Protein AF-A0A2A8D186-F1 (afdb_monomer_lite)

Radius of gyration: 17.64 Å; chains: 1; bounding box: 44×30×48 Å

Sequence (167 aa):
MSCPLETLKIDTVNRVKDVSKTAGGKGLNVTRVLYESGDKVTATGFLGGKIGEFIESELEQSPVSPAFYKISGNTRNCIAILHEGNQTEIYEQKPTISHEEAEGVLDHYSNLIKQSEVVTISGSLPSGLPNDYYEKLIQLASDEGVAVVLDCSGAPLETVLKSSAKP

Organism: NCBI:txid2047

pLDDT: mean 94.96, std 3.27, range [78.19, 98.25]

Foldseek 3Di:
DEFEDQADDPPDDDDGDDDDDALDDPQVVVVVVCVVVVDAAEDEEEAEDPVSVVHCVRCVVGNHHYQYQYDPFHAWDKYWYHYPNDTDIDTDAGTAGAPVSLVVRLVSLLVVLLVAQEEEAEEDDHHNDDLCSVVSSLVSNVVSVHHYHYHYDDSSVVNQVPDPRHD

Secondary structure (DSSP, 8-state):
-EEEES---TTS----S--B----SHHHHHHHHHHHTT---EE-SEE-HHHHHHHHHHHHTTT-EE-PEE-SSPPPPEEEEEETTEEEEEEPPPPBPPHHHHHHHHHHHHHHHTT-SEEEEESPPPBTS-TTHHHHHHHHHHHTT-EEEEE--SHHHHHHHHSSS--

Structure (mmCIF, N/CA/C/O backbone):
data_AF-A0A2A8D186-F1
#
_entry.id   AF-A0A2A8D186-F1
#
loop_
_atom_site.group_PDB
_atom_site.id
_atom_site.type_symbol
_atom_site.label_atom_id
_atom_site.label_alt_id
_atom_site.label_comp_id
_atom_site.label_asym_id
_atom_site.label_entity_id
_atom_site.label_seq_id
_atom_site.pdbx_PDB_ins_code
_atom_site.Cartn_x
_atom_site.Cartn_y
_atom_site.Cartn_z
_atom_site.occupancy
_atom_site.B_iso_or_equiv
_atom_site.auth_seq_id
_atom_site.auth_comp_id
_atom_site.auth_asym_id
_atom_site.auth_atom_id
_atom_site.pdbx_PDB_model_num
ATOM 1 N N . MET A 1 1 ? 4.171 0.942 -12.940 1.00 90.06 1 MET A N 1
ATOM 2 C CA . MET A 1 1 ? 4.603 1.358 -14.291 1.00 90.06 1 MET A CA 1
ATOM 3 C C . MET A 1 1 ? 4.585 0.137 -15.190 1.00 90.06 1 MET A C 1
ATOM 5 O O . MET A 1 1 ? 5.088 -0.893 -14.762 1.00 90.06 1 MET A O 1
ATOM 9 N N . SER A 1 2 ? 4.013 0.244 -16.388 1.00 93.94 2 SER A N 1
ATOM 10 C CA . SER A 1 2 ? 4.034 -0.796 -17.420 1.00 93.94 2 SER A CA 1
ATOM 11 C C . SER A 1 2 ? 4.861 -0.333 -18.619 1.00 93.94 2 SER A C 1
ATOM 13 O O . SER A 1 2 ? 4.706 0.804 -19.077 1.00 93.94 2 SER A O 1
ATOM 15 N N . CYS A 1 3 ? 5.740 -1.214 -19.090 1.00 95.62 3 CYS A N 1
ATOM 16 C CA . CYS A 1 3 ? 6.692 -0.995 -20.170 1.00 95.62 3 CYS A CA 1
ATOM 17 C C . CYS A 1 3 ? 6.534 -2.106 -21.225 1.00 95.62 3 CYS A C 1
ATOM 19 O O . CYS A 1 3 ? 7.188 -3.146 -21.103 1.00 95.62 3 CYS A O 1
ATOM 21 N N . PRO A 1 4 ? 5.671 -1.927 -22.238 1.00 96.25 4 PRO A N 1
ATOM 22 C CA . PRO A 1 4 ? 5.548 -2.872 -23.338 1.00 96.25 4 PRO A CA 1
ATOM 23 C C . PRO A 1 4 ? 6.778 -2.813 -24.254 1.00 96.25 4 PRO A C 1
ATOM 25 O O . PRO A 1 4 ? 7.233 -1.738 -24.653 1.00 96.25 4 PRO A O 1
ATOM 28 N N . LEU A 1 5 ? 7.312 -3.984 -24.589 1.00 96.19 5 LEU A N 1
ATOM 29 C CA . LEU A 1 5 ? 8.436 -4.188 -25.494 1.00 96.19 5 LEU A CA 1
ATOM 30 C C . LEU A 1 5 ? 8.125 -5.346 -26.444 1.00 96.19 5 LEU A C 1
ATOM 32 O O . LEU A 1 5 ? 7.558 -6.355 -26.039 1.00 96.19 5 LEU A O 1
ATOM 36 N N . GLU A 1 6 ? 8.553 -5.232 -27.701 1.00 94.25 6 GLU A N 1
ATOM 37 C CA . GLU A 1 6 ? 8.499 -6.367 -28.636 1.00 94.25 6 GLU A CA 1
ATOM 38 C C . GLU A 1 6 ? 9.426 -7.503 -28.189 1.00 94.25 6 GLU A C 1
ATOM 40 O O . GLU A 1 6 ? 9.062 -8.669 -28.280 1.00 94.25 6 GLU A O 1
ATOM 45 N N . THR A 1 7 ? 10.612 -7.159 -27.683 1.00 95.75 7 THR A N 1
ATOM 46 C CA . THR A 1 7 ? 11.622 -8.105 -27.193 1.00 95.75 7 THR A CA 1
ATOM 47 C C . THR A 1 7 ? 12.394 -7.459 -26.052 1.00 95.75 7 THR A C 1
ATOM 49 O O . THR A 1 7 ? 12.849 -6.317 -26.187 1.00 95.75 7 THR A O 1
ATOM 52 N N . LEU A 1 8 ? 12.589 -8.187 -24.952 1.00 97.06 8 LEU A N 1
ATOM 53 C CA . LEU A 1 8 ? 13.445 -7.748 -23.850 1.00 97.06 8 LEU A CA 1
ATOM 54 C C . LEU A 1 8 ? 14.880 -8.232 -24.080 1.00 97.06 8 LEU A C 1
ATOM 56 O O . LEU A 1 8 ? 15.181 -9.417 -23.965 1.00 97.06 8 LEU A O 1
ATOM 60 N N . LYS A 1 9 ? 15.796 -7.308 -24.380 1.00 97.19 9 LYS A N 1
ATOM 61 C CA . LYS A 1 9 ? 17.207 -7.643 -24.617 1.00 97.19 9 LYS A CA 1
ATOM 62 C C . LYS A 1 9 ? 18.041 -7.417 -23.357 1.00 97.19 9 LYS A C 1
ATOM 64 O O . LYS A 1 9 ? 18.103 -6.298 -22.849 1.00 97.19 9 LYS A O 1
ATOM 69 N N . ILE A 1 10 ? 18.695 -8.467 -22.870 1.00 97.81 10 ILE A N 1
ATOM 70 C CA . ILE A 1 10 ? 19.609 -8.397 -21.720 1.00 97.81 10 ILE A CA 1
ATOM 71 C C . ILE A 1 10 ? 20.947 -7.777 -22.145 1.00 97.81 10 ILE A C 1
ATOM 73 O O . ILE A 1 10 ? 21.358 -7.923 -23.294 1.00 97.81 10 ILE A O 1
ATOM 77 N N . ASP A 1 11 ? 21.601 -7.077 -21.213 1.00 97.31 11 ASP A N 1
ATOM 78 C CA . ASP A 1 11 ? 22.915 -6.437 -21.401 1.00 97.31 11 ASP A CA 1
ATOM 79 C C . ASP A 1 11 ? 22.954 -5.390 -22.533 1.00 97.31 11 ASP A C 1
ATOM 81 O O . ASP A 1 11 ? 23.959 -5.156 -23.201 1.00 97.31 11 ASP A O 1
ATOM 85 N N . THR A 1 12 ? 21.817 -4.740 -22.791 1.00 97.19 12 THR A N 1
ATOM 86 C CA . THR A 1 12 ? 21.732 -3.655 -23.770 1.00 97.19 12 THR A CA 1
ATOM 87 C C . THR A 1 12 ? 20.616 -2.667 -23.436 1.00 97.19 12 THR A C 1
ATOM 89 O O . THR A 1 12 ? 19.844 -2.841 -22.491 1.00 97.19 12 THR A O 1
ATOM 92 N N . VAL A 1 13 ? 20.530 -1.592 -24.219 1.00 96.75 13 VAL A N 1
ATOM 93 C CA . VAL A 1 13 ? 19.520 -0.548 -24.048 1.00 96.75 13 VAL A CA 1
ATOM 94 C C . VAL A 1 13 ? 18.203 -0.987 -24.678 1.00 96.75 13 VAL A C 1
ATOM 96 O O . VAL A 1 13 ? 18.116 -1.201 -25.887 1.00 96.75 13 VAL A O 1
ATOM 99 N N . ASN A 1 14 ? 17.151 -1.015 -23.863 1.00 96.44 14 ASN A N 1
ATOM 100 C CA . ASN A 1 14 ? 15.774 -1.185 -24.315 1.00 96.44 14 ASN A CA 1
ATOM 101 C C . ASN A 1 14 ? 15.090 0.189 -24.332 1.00 96.44 14 ASN A C 1
ATOM 103 O O . ASN A 1 14 ? 15.169 0.937 -23.357 1.00 96.44 14 ASN A O 1
ATOM 107 N N . ARG A 1 15 ? 14.443 0.551 -25.446 1.00 95.25 15 ARG A N 1
ATOM 108 C CA . ARG A 1 15 ? 13.744 1.837 -25.602 1.00 95.25 15 ARG A CA 1
ATOM 109 C C . ARG A 1 15 ? 12.245 1.591 -25.697 1.00 95.25 15 ARG A C 1
ATOM 111 O O . ARG A 1 15 ? 11.792 0.953 -26.639 1.00 95.25 15 ARG A O 1
ATOM 118 N N . VAL A 1 16 ? 11.501 2.126 -24.736 1.00 94.62 16 VAL A N 1
ATOM 119 C CA . VAL A 1 16 ? 10.040 2.012 -24.653 1.00 94.62 16 VAL A CA 1
ATOM 120 C C . VAL A 1 16 ? 9.421 3.313 -25.160 1.00 94.62 16 VAL A C 1
ATOM 122 O O . VAL A 1 16 ? 9.878 4.390 -24.776 1.00 94.62 16 VAL A O 1
ATOM 125 N N . LYS A 1 17 ? 8.402 3.222 -26.021 1.00 90.31 17 LYS A N 1
ATOM 126 C CA . LYS A 1 17 ? 7.632 4.391 -26.485 1.00 90.31 17 LYS A CA 1
ATOM 127 C C . LYS A 1 17 ? 6.406 4.636 -25.606 1.00 90.31 17 LYS A C 1
ATOM 129 O O . LYS A 1 17 ? 6.211 5.749 -25.131 1.00 90.31 17 LYS A O 1
ATOM 134 N N . ASP A 1 18 ? 5.648 3.580 -25.330 1.00 91.19 18 ASP A N 1
ATOM 135 C CA . ASP A 1 18 ? 4.341 3.667 -24.678 1.00 91.19 18 ASP A CA 1
ATOM 136 C C . ASP A 1 18 ? 4.432 3.265 -23.204 1.00 91.19 18 ASP A C 1
ATOM 138 O O . ASP A 1 18 ? 4.113 2.144 -22.818 1.00 91.19 18 ASP A O 1
ATOM 142 N N . VAL A 1 19 ? 4.917 4.176 -22.359 1.00 93.56 19 VAL A N 1
ATOM 143 C CA . VAL A 1 19 ? 4.998 3.933 -20.911 1.00 93.56 19 VAL A CA 1
ATOM 144 C C . VAL A 1 19 ? 3.675 4.303 -20.251 1.00 93.56 19 VAL A C 1
ATOM 146 O O . VAL A 1 19 ? 3.228 5.443 -20.349 1.00 93.56 19 VAL A O 1
ATOM 149 N N . SER A 1 20 ? 3.099 3.373 -19.488 1.00 93.12 20 SER A N 1
ATOM 150 C CA . SER A 1 20 ? 1.952 3.659 -18.624 1.00 93.12 20 SER A CA 1
ATOM 151 C C . SER A 1 20 ? 2.385 3.749 -17.161 1.00 93.12 20 SER A C 1
ATOM 153 O O . SER A 1 20 ? 3.060 2.861 -16.624 1.00 93.12 20 SER A O 1
ATOM 155 N N . LYS A 1 21 ? 1.998 4.833 -16.490 1.00 92.50 21 LYS A N 1
ATOM 156 C CA . LYS A 1 21 ? 2.160 5.014 -15.045 1.00 92.50 21 LYS A CA 1
ATOM 157 C C . LYS A 1 21 ? 0.776 5.100 -14.430 1.00 92.50 21 LYS A C 1
ATOM 159 O O . LYS A 1 21 ? -0.058 5.843 -14.917 1.00 92.50 21 LYS A O 1
ATOM 164 N N . THR A 1 22 ? 0.558 4.330 -13.376 1.00 91.12 22 THR A N 1
ATOM 165 C CA . THR A 1 22 ? -0.718 4.265 -12.668 1.00 91.12 22 THR A CA 1
ATOM 166 C C . THR A 1 22 ? -0.460 4.125 -11.176 1.00 91.12 22 THR A C 1
ATOM 168 O O . THR A 1 22 ? 0.581 3.600 -10.759 1.00 91.12 22 THR A O 1
ATOM 171 N N . ALA A 1 23 ? -1.421 4.570 -10.370 1.00 91.75 23 ALA A N 1
ATOM 172 C CA . ALA A 1 23 ? -1.440 4.331 -8.935 1.00 91.75 23 ALA A CA 1
ATOM 173 C C . ALA A 1 23 ? -1.643 2.827 -8.648 1.00 91.75 23 ALA A C 1
ATOM 175 O O . ALA A 1 23 ? -2.748 2.298 -8.764 1.00 91.75 23 ALA A O 1
ATOM 176 N N . GLY A 1 24 ? -0.566 2.103 -8.338 1.00 89.12 24 GLY A N 1
ATOM 177 C CA . GLY A 1 24 ? -0.574 0.642 -8.190 1.00 89.12 24 GLY A CA 1
ATOM 178 C C . GLY A 1 24 ? -0.648 0.162 -6.738 1.00 89.12 24 GLY A C 1
ATOM 179 O O . GLY A 1 24 ? -0.062 0.764 -5.846 1.00 89.12 24 GLY A O 1
ATOM 180 N N . GLY A 1 25 ? -1.313 -0.971 -6.508 1.00 91.00 25 GLY A N 1
ATOM 181 C CA . GLY A 1 25 ? -1.409 -1.624 -5.199 1.00 91.00 25 GLY A CA 1
ATOM 182 C C . GLY A 1 25 ? -2.697 -2.435 -5.081 1.00 91.00 25 GLY A C 1
ATOM 183 O O . GLY A 1 25 ? -3.695 -2.070 -5.693 1.00 91.00 25 GLY A O 1
ATOM 184 N N . LYS A 1 26 ? -2.695 -3.527 -4.303 1.00 93.62 26 LYS A N 1
ATOM 185 C CA . LYS A 1 26 ? -3.892 -4.371 -4.122 1.00 93.62 26 LYS A CA 1
ATOM 186 C C . LYS A 1 26 ? -5.086 -3.555 -3.614 1.00 93.62 26 LYS A C 1
ATOM 188 O O . LYS A 1 26 ? -6.135 -3.596 -4.242 1.00 93.62 26 LYS A O 1
ATOM 193 N N . GLY A 1 27 ? -4.887 -2.748 -2.569 1.00 95.25 27 GLY A N 1
ATOM 194 C CA . GLY A 1 27 ? -5.930 -1.853 -2.053 1.00 95.25 27 GLY A CA 1
ATOM 195 C C . GLY A 1 27 ? -6.431 -0.861 -3.105 1.00 95.25 27 GLY A C 1
ATOM 196 O O . GLY A 1 27 ? -7.629 -0.732 -3.294 1.00 95.25 27 GLY A O 1
ATOM 197 N N . LEU A 1 28 ? -5.531 -0.254 -3.887 1.00 95.31 28 LEU A N 1
ATOM 198 C CA . LEU A 1 28 ? -5.913 0.672 -4.962 1.00 95.31 28 LEU A CA 1
ATOM 199 C C . LEU A 1 28 ? -6.642 -0.018 -6.128 1.00 95.31 28 LEU A C 1
ATOM 201 O O . LEU A 1 28 ? -7.466 0.607 -6.789 1.00 95.31 28 LEU A O 1
ATOM 205 N N . ASN A 1 29 ? -6.370 -1.301 -6.389 1.00 93.81 29 ASN A N 1
ATOM 206 C CA . ASN A 1 29 ? -7.158 -2.093 -7.336 1.00 93.81 29 ASN A CA 1
ATOM 207 C C . ASN A 1 29 ? -8.583 -2.311 -6.812 1.00 93.81 29 ASN A C 1
ATOM 209 O O . ASN A 1 29 ? -9.526 -2.120 -7.571 1.00 93.81 29 ASN A O 1
ATOM 213 N N . VAL A 1 30 ? -8.738 -2.655 -5.528 1.00 95.50 30 VAL A N 1
ATOM 214 C CA . VAL A 1 30 ? -10.055 -2.781 -4.879 1.00 95.50 30 VAL A CA 1
ATOM 215 C C . VAL A 1 30 ? -10.804 -1.449 -4.936 1.00 95.50 30 VAL A C 1
ATOM 217 O O . VAL A 1 30 ? -11.945 -1.418 -5.380 1.00 95.50 30 VAL A O 1
ATOM 220 N N . THR A 1 31 ? -10.137 -0.340 -4.597 1.00 95.19 31 THR A N 1
ATOM 221 C CA . THR A 1 31 ? -10.690 1.017 -4.696 1.00 95.19 31 THR A CA 1
ATOM 222 C C . THR A 1 31 ? -11.258 1.309 -6.083 1.00 95.19 31 THR A C 1
ATOM 224 O O . THR A 1 31 ? -12.373 1.809 -6.183 1.00 95.19 31 THR A O 1
ATOM 227 N N . ARG A 1 32 ? -10.520 0.982 -7.154 1.00 91.81 32 ARG A N 1
ATOM 228 C CA . ARG A 1 32 ? -10.987 1.189 -8.533 1.00 91.81 32 ARG A CA 1
ATOM 229 C C . ARG A 1 32 ? -12.242 0.383 -8.856 1.00 91.81 32 ARG A C 1
ATOM 231 O O . ARG A 1 32 ? -13.173 0.942 -9.418 1.00 91.81 32 ARG A O 1
ATOM 238 N N . VAL A 1 33 ? -12.281 -0.894 -8.478 1.00 93.69 33 VAL A N 1
ATOM 239 C CA . VAL A 1 33 ? -13.432 -1.772 -8.756 1.00 93.69 33 VAL A CA 1
ATOM 240 C C . VAL A 1 33 ? -14.677 -1.328 -7.982 1.00 93.69 33 VAL A C 1
ATOM 242 O O . VAL A 1 33 ? -15.769 -1.289 -8.545 1.00 93.69 33 VAL A O 1
ATOM 245 N N . LEU A 1 34 ? -14.523 -0.962 -6.705 1.00 93.12 34 LEU A N 1
ATOM 246 C CA . LEU A 1 34 ? -15.623 -0.431 -5.891 1.00 93.12 34 LEU A CA 1
ATOM 247 C C . LEU A 1 34 ? -16.151 0.887 -6.470 1.00 93.12 34 LEU A C 1
ATOM 249 O O . LEU A 1 34 ? -17.357 1.071 -6.610 1.00 93.12 34 LEU A O 1
ATOM 253 N N . TYR A 1 35 ? -15.247 1.769 -6.898 1.00 89.81 35 TYR A N 1
ATOM 254 C CA . TYR A 1 35 ? -15.631 2.992 -7.592 1.00 89.81 35 TYR A CA 1
ATOM 255 C C . TYR A 1 35 ? -16.419 2.707 -8.884 1.00 89.81 35 TYR A C 1
ATOM 257 O O . TYR A 1 35 ? -17.492 3.274 -9.083 1.00 89.81 35 TYR A O 1
ATOM 265 N N . GLU A 1 36 ? -15.936 1.808 -9.746 1.00 91.19 36 GLU A N 1
ATOM 266 C CA . GLU A 1 36 ? -16.633 1.418 -10.983 1.00 91.19 36 GLU A CA 1
ATOM 267 C C . GLU A 1 36 ? -18.012 0.793 -10.717 1.00 91.19 36 GLU A C 1
ATOM 269 O O . GLU A 1 36 ? -18.906 0.882 -11.559 1.00 91.19 36 GLU A O 1
ATOM 274 N N . SER A 1 37 ? -18.202 0.210 -9.531 1.00 92.19 37 SER A N 1
ATOM 275 C CA . SER A 1 37 ? -19.480 -0.346 -9.072 1.00 92.19 37 SER A CA 1
ATOM 276 C C . SER A 1 37 ? -20.458 0.722 -8.555 1.00 92.19 37 SER A C 1
ATOM 278 O O . SER A 1 37 ? -21.628 0.418 -8.327 1.00 92.19 37 SER A O 1
ATOM 280 N N . GLY A 1 38 ? -20.016 1.979 -8.427 1.00 91.50 38 GLY A N 1
ATOM 281 C CA . GLY A 1 38 ? -20.823 3.117 -7.981 1.00 91.50 38 GLY A CA 1
ATOM 282 C C . GLY A 1 38 ? -20.736 3.418 -6.482 1.00 91.50 38 GLY A C 1
ATOM 283 O O . GLY A 1 38 ? -21.458 4.297 -6.004 1.00 91.50 38 GLY A O 1
ATOM 284 N N . ASP A 1 39 ? -19.861 2.731 -5.744 1.00 92.06 39 ASP A N 1
ATOM 285 C CA . ASP A 1 39 ? -19.687 2.946 -4.310 1.00 92.06 39 ASP A CA 1
ATOM 286 C C . ASP A 1 39 ? -18.882 4.217 -4.011 1.00 92.06 39 ASP A C 1
ATOM 288 O O . ASP A 1 39 ? -17.988 4.631 -4.757 1.00 92.06 39 ASP A O 1
ATOM 292 N N . LYS A 1 40 ? -19.171 4.838 -2.862 1.00 91.62 40 LYS A N 1
ATOM 293 C CA . LYS A 1 40 ? -18.349 5.927 -2.322 1.00 91.62 40 LYS A CA 1
ATOM 294 C C . LYS A 1 40 ? -17.163 5.326 -1.584 1.00 91.62 40 LYS A C 1
ATOM 296 O O . LYS A 1 40 ? -17.349 4.627 -0.593 1.00 91.62 40 LYS A O 1
ATOM 301 N N . VAL A 1 41 ? -15.952 5.626 -2.045 1.00 94.88 41 VAL A N 1
ATOM 302 C CA . VAL A 1 41 ? -14.736 4.999 -1.520 1.00 94.88 41 VAL A CA 1
ATOM 303 C C . VAL A 1 41 ? -13.737 6.051 -1.064 1.00 94.88 41 VAL A C 1
ATOM 305 O O . VAL A 1 41 ? -13.361 6.944 -1.827 1.00 94.88 41 VAL A O 1
ATOM 308 N N . THR A 1 42 ? -13.253 5.889 0.165 1.00 96.31 42 THR A N 1
ATOM 309 C CA . THR A 1 42 ? -12.074 6.591 0.676 1.00 96.31 42 THR A CA 1
ATOM 310 C C . THR A 1 42 ? -10.863 5.674 0.556 1.00 96.31 42 THR A C 1
ATOM 312 O O . THR A 1 42 ? -10.871 4.556 1.069 1.00 96.31 42 THR A O 1
ATOM 315 N N . ALA A 1 43 ? -9.811 6.132 -0.120 1.00 97.06 43 ALA A N 1
ATOM 316 C CA . ALA A 1 43 ? -8.554 5.399 -0.231 1.00 97.06 43 ALA A CA 1
ATOM 317 C C . ALA A 1 43 ? -7.555 5.917 0.807 1.00 97.06 43 ALA A C 1
ATOM 319 O O . ALA A 1 43 ? -7.269 7.111 0.857 1.00 97.06 43 ALA A O 1
ATOM 320 N N . THR A 1 44 ? -7.008 5.021 1.626 1.00 97.50 44 THR A N 1
ATOM 321 C CA . THR A 1 44 ? -6.040 5.365 2.676 1.00 97.50 44 THR A CA 1
ATOM 322 C C . THR A 1 44 ? -4.864 4.384 2.711 1.00 97.50 44 THR A C 1
ATOM 324 O O . THR A 1 44 ? -4.845 3.379 1.998 1.00 97.50 44 THR A O 1
ATOM 327 N N . GLY A 1 45 ? -3.844 4.701 3.509 1.00 96.44 45 GLY A N 1
ATOM 328 C CA . GLY A 1 45 ? -2.583 3.970 3.613 1.00 96.44 45 GLY A CA 1
ATOM 329 C C . GLY A 1 45 ? -1.395 4.913 3.804 1.00 96.44 45 GLY A C 1
ATOM 330 O O . GLY A 1 45 ? -1.563 6.059 4.214 1.00 96.44 45 GLY A O 1
ATOM 331 N N . PHE A 1 46 ? -0.196 4.439 3.464 1.00 96.31 46 PHE A N 1
ATOM 332 C CA . PHE A 1 46 ? 1.056 5.190 3.591 1.00 96.31 46 PHE A CA 1
ATOM 333 C C . PHE A 1 46 ? 1.490 5.754 2.237 1.00 96.31 46 PHE A C 1
ATOM 335 O O . PHE A 1 46 ? 1.633 4.985 1.282 1.00 96.31 46 PHE A O 1
ATOM 342 N N . LEU A 1 47 ? 1.769 7.056 2.158 1.00 97.19 47 LEU A N 1
ATOM 343 C CA . LEU A 1 47 ? 2.389 7.678 0.985 1.00 97.19 47 LEU A CA 1
ATOM 344 C C . LEU A 1 47 ? 3.508 8.635 1.389 1.00 97.19 47 LEU A C 1
ATOM 346 O O . LEU A 1 47 ? 3.371 9.396 2.342 1.00 97.19 47 LEU A O 1
ATOM 350 N N . GLY A 1 48 ? 4.593 8.653 0.619 1.00 96.56 48 GLY A N 1
ATOM 351 C CA . GLY A 1 48 ? 5.677 9.604 0.836 1.00 96.56 48 GLY A CA 1
ATOM 352 C C . GLY A 1 48 ? 6.438 9.960 -0.435 1.00 96.56 48 GLY A C 1
ATOM 353 O O . GLY A 1 48 ? 6.450 9.221 -1.428 1.00 96.56 48 GLY A O 1
ATOM 354 N N . GLY A 1 49 ? 7.051 11.140 -0.403 1.00 96.69 49 GLY A N 1
ATOM 355 C CA . GLY A 1 49 ? 7.779 11.721 -1.526 1.00 96.69 49 GLY A CA 1
ATOM 356 C C . GLY A 1 49 ? 6.929 11.973 -2.777 1.00 96.69 49 GLY A C 1
ATOM 357 O O . GLY A 1 49 ? 5.699 11.916 -2.769 1.00 96.69 49 GLY A O 1
ATOM 358 N N . LYS A 1 50 ? 7.615 12.223 -3.899 1.00 96.06 50 LYS A N 1
ATOM 359 C CA . LYS A 1 50 ? 6.988 12.600 -5.180 1.00 96.06 50 LYS A CA 1
ATOM 360 C C . LYS A 1 50 ? 6.115 11.515 -5.802 1.00 96.06 50 LYS A C 1
ATOM 362 O O . LYS A 1 50 ? 5.153 11.828 -6.493 1.00 96.06 50 LYS A O 1
ATOM 367 N N . ILE A 1 51 ? 6.423 10.244 -5.552 1.00 95.75 51 ILE A N 1
ATOM 368 C CA . ILE A 1 51 ? 5.591 9.131 -6.028 1.00 95.75 51 ILE A CA 1
ATOM 369 C C . ILE A 1 51 ? 4.280 9.080 -5.237 1.00 95.75 51 ILE A C 1
ATOM 371 O O . ILE A 1 51 ? 3.232 8.814 -5.816 1.00 95.75 51 ILE A O 1
ATOM 375 N N . GLY A 1 52 ? 4.326 9.382 -3.936 1.00 96.62 52 GLY A N 1
ATOM 376 C CA . GLY A 1 52 ? 3.125 9.538 -3.124 1.00 96.62 52 GLY A CA 1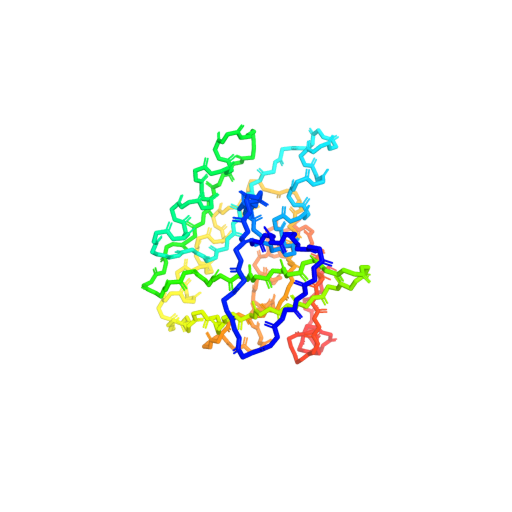
ATOM 377 C C . GLY A 1 52 ? 2.237 10.684 -3.606 1.00 96.62 52 GLY A C 1
ATOM 378 O O . GLY A 1 52 ? 1.048 10.477 -3.812 1.00 96.62 52 GLY A O 1
ATOM 379 N N . GLU A 1 53 ? 2.825 11.857 -3.859 1.00 95.88 53 GLU A N 1
ATOM 380 C CA . GLU A 1 53 ? 2.109 13.006 -4.443 1.00 95.88 53 GLU A CA 1
ATOM 381 C C . GLU A 1 53 ? 1.457 12.648 -5.791 1.00 95.88 53 GLU A C 1
ATOM 383 O O . GLU A 1 53 ? 0.294 12.967 -6.021 1.00 95.88 53 GLU A O 1
ATOM 388 N N . PHE A 1 54 ? 2.175 11.925 -6.660 1.00 95.38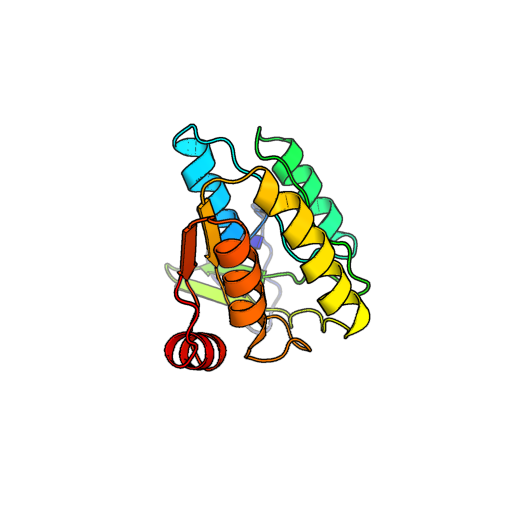 54 PHE A N 1
ATOM 389 C CA . PHE A 1 54 ? 1.624 11.442 -7.927 1.00 95.38 54 PHE A CA 1
ATOM 390 C C . PHE A 1 54 ? 0.395 10.546 -7.712 1.00 95.38 54 PHE A C 1
ATOM 392 O O . PHE A 1 54 ? -0.629 10.756 -8.354 1.00 95.38 54 PHE A O 1
ATOM 399 N N . ILE A 1 55 ? 0.466 9.578 -6.791 1.00 95.50 55 ILE A N 1
ATOM 400 C CA . ILE A 1 55 ? -0.654 8.667 -6.504 1.00 95.50 55 ILE A CA 1
ATOM 401 C C . ILE A 1 55 ? -1.900 9.426 -6.042 1.00 95.50 55 ILE A C 1
ATOM 403 O O . ILE A 1 55 ? -2.991 9.108 -6.504 1.00 95.50 55 ILE A O 1
ATOM 407 N N . GLU A 1 56 ? -1.755 10.418 -5.164 1.00 94.44 56 GLU A N 1
ATOM 408 C CA . GLU A 1 56 ? -2.892 11.245 -4.743 1.00 94.44 56 GLU A CA 1
ATOM 409 C C . GLU A 1 56 ? -3.484 12.022 -5.910 1.00 94.44 56 GLU A C 1
ATOM 411 O O . GLU A 1 56 ? -4.685 11.927 -6.140 1.00 94.44 56 GLU A O 1
ATOM 416 N N . SER A 1 57 ? -2.645 12.698 -6.701 1.00 92.88 57 SER A N 1
ATOM 417 C CA . SER A 1 57 ? -3.116 13.482 -7.849 1.00 92.88 57 SER A CA 1
ATOM 418 C C . SER A 1 57 ? -3.833 12.639 -8.912 1.00 92.88 57 SER A C 1
ATOM 420 O O . SER A 1 57 ? -4.733 13.127 -9.590 1.00 92.88 57 SER A O 1
ATOM 422 N N . GLU A 1 58 ? -3.467 11.363 -9.058 1.00 91.81 58 GLU A N 1
ATOM 423 C CA . GLU A 1 58 ? -4.166 10.427 -9.945 1.00 91.81 58 GLU A CA 1
ATOM 424 C C . GLU A 1 58 ? -5.531 10.012 -9.383 1.00 91.81 58 GLU A C 1
ATOM 426 O O . GLU A 1 58 ? -6.477 9.819 -10.143 1.00 91.81 58 GLU A O 1
ATOM 431 N N . LEU A 1 59 ? -5.658 9.878 -8.059 1.00 91.25 59 LEU A N 1
ATOM 432 C CA . LEU A 1 59 ? -6.930 9.545 -7.415 1.00 91.25 59 LEU A CA 1
ATOM 433 C C . LEU A 1 59 ? -7.893 10.733 -7.393 1.00 91.25 59 LEU A C 1
ATOM 435 O O . LEU A 1 59 ? -9.085 10.518 -7.573 1.00 91.25 59 LEU A O 1
ATOM 439 N N . GLU A 1 60 ? -7.396 11.964 -7.253 1.00 87.69 60 GLU A N 1
ATOM 440 C CA . GLU A 1 60 ? -8.200 13.198 -7.304 1.00 87.69 60 GLU A CA 1
ATOM 441 C C . GLU A 1 60 ? -8.886 13.424 -8.662 1.00 87.69 60 GLU A C 1
ATOM 443 O O . GLU A 1 60 ? -9.887 14.133 -8.750 1.00 87.69 60 GLU A O 1
ATOM 448 N N . GLN A 1 61 ? -8.383 12.797 -9.729 1.00 82.44 61 GLN A N 1
ATOM 449 C CA . GLN A 1 61 ? -9.031 12.795 -11.047 1.00 82.44 61 GLN A CA 1
ATOM 450 C C . GLN A 1 61 ? -10.261 11.869 -11.106 1.00 82.44 61 GLN A C 1
ATOM 452 O O . GLN A 1 61 ? -10.961 11.822 -12.118 1.00 82.44 61 GLN A O 1
ATOM 457 N N . SER A 1 62 ? -10.537 11.135 -10.027 1.00 78.19 62 SER A N 1
ATOM 458 C CA . SER A 1 62 ? -11.697 10.268 -9.842 1.00 78.19 62 SER A CA 1
ATOM 459 C C . SER A 1 62 ? -12.484 10.708 -8.597 1.00 78.19 62 SER A C 1
ATOM 461 O O . SER A 1 62 ? -11.935 11.382 -7.732 1.00 78.19 62 SER A O 1
ATOM 463 N N . PRO A 1 63 ? -13.762 10.334 -8.436 1.00 80.44 63 PRO A N 1
ATOM 464 C CA . PRO A 1 63 ? -14.534 10.653 -7.230 1.00 80.44 63 PRO A CA 1
ATOM 465 C C . PRO A 1 63 ? -14.155 9.787 -6.010 1.00 80.44 63 PRO A C 1
ATOM 467 O O . PRO A 1 63 ? -14.870 9.787 -5.007 1.00 80.44 63 PRO A O 1
ATOM 470 N N . VAL A 1 64 ? -13.038 9.054 -6.073 1.00 90.06 64 VAL A N 1
ATOM 471 C CA . VAL A 1 64 ? -12.402 8.452 -4.898 1.00 90.06 64 VAL A CA 1
ATOM 472 C C . VAL A 1 64 ? -11.896 9.575 -3.997 1.00 90.06 64 VAL A C 1
ATOM 474 O O . VAL A 1 64 ? -11.277 10.519 -4.471 1.00 90.06 64 VAL A O 1
ATOM 477 N N . SER A 1 65 ? -12.121 9.464 -2.689 1.00 93.25 65 SER A N 1
ATOM 478 C CA . SER A 1 65 ? -11.591 10.419 -1.709 1.00 93.25 65 SER A CA 1
ATOM 479 C C . SER A 1 65 ? -10.221 9.947 -1.199 1.00 93.25 65 SER A C 1
ATOM 481 O O . SER A 1 65 ? -10.173 9.003 -0.405 1.00 93.25 65 SER A O 1
ATOM 483 N N . PRO A 1 66 ? -9.086 10.524 -1.638 1.00 95.44 66 PRO A N 1
ATOM 484 C CA . PRO A 1 66 ? -7.782 10.168 -1.089 1.00 95.44 66 PRO A CA 1
ATOM 485 C C . PRO A 1 66 ? -7.623 10.737 0.327 1.00 95.44 66 PRO A C 1
ATOM 487 O O . PRO A 1 66 ? -7.826 11.923 0.568 1.00 95.44 66 PRO A O 1
ATOM 490 N N . ALA A 1 67 ? -7.226 9.889 1.269 1.00 96.56 67 ALA A N 1
ATOM 491 C CA . ALA A 1 67 ? -6.968 10.255 2.657 1.00 96.56 67 ALA A CA 1
ATOM 492 C C . ALA A 1 67 ? -5.774 9.450 3.186 1.00 96.56 67 ALA A C 1
ATOM 494 O O . ALA A 1 67 ? -5.920 8.600 4.065 1.00 96.56 67 ALA A O 1
ATOM 495 N N . PHE A 1 68 ? -4.586 9.662 2.620 1.00 97.75 68 PHE A N 1
ATOM 496 C CA . PHE A 1 68 ? -3.372 8.930 2.991 1.00 97.75 68 PHE A CA 1
ATOM 497 C C . PHE A 1 68 ? -2.607 9.606 4.124 1.00 97.75 68 PHE A C 1
ATOM 499 O O . PHE A 1 68 ? -2.556 10.831 4.224 1.00 97.75 68 PHE A O 1
ATOM 506 N N . TYR A 1 69 ? -1.946 8.790 4.940 1.00 98.12 69 TYR A N 1
ATOM 507 C CA . TYR A 1 69 ? -0.992 9.275 5.920 1.00 98.12 69 TYR A CA 1
ATOM 508 C C . TYR A 1 69 ? 0.367 9.522 5.261 1.00 98.12 69 TYR A C 1
ATOM 510 O O . TYR A 1 69 ? 0.883 8.679 4.514 1.00 98.12 69 TYR A O 1
ATOM 518 N N . LYS A 1 70 ? 0.954 10.686 5.549 1.00 97.81 70 LYS A N 1
ATOM 519 C CA . LYS A 1 70 ? 2.254 11.087 5.009 1.00 97.81 70 LYS A CA 1
ATOM 520 C C . LYS A 1 70 ? 3.391 10.487 5.818 1.00 97.81 70 LYS A C 1
ATOM 522 O O . LYS A 1 70 ? 3.473 10.700 7.022 1.00 97.81 70 LYS A O 1
ATOM 527 N N . ILE A 1 71 ? 4.287 9.789 5.132 1.00 97.81 71 ILE A N 1
ATOM 528 C CA . ILE A 1 71 ? 5.505 9.222 5.715 1.00 97.81 71 ILE A CA 1
ATOM 529 C C . ILE A 1 71 ? 6.756 9.908 5.162 1.00 97.81 71 ILE A C 1
ATOM 531 O O . ILE A 1 71 ? 6.752 10.483 4.071 1.00 97.81 71 ILE A O 1
ATOM 535 N N . SER A 1 72 ? 7.839 9.824 5.924 1.00 96.69 72 SER A N 1
ATOM 536 C CA . SER A 1 72 ? 9.166 10.335 5.579 1.00 96.69 72 SER A CA 1
ATOM 537 C C . SER A 1 72 ? 9.842 9.522 4.469 1.00 96.69 72 SER A C 1
ATOM 539 O O . SER A 1 72 ? 10.567 10.078 3.641 1.00 96.69 72 SER A O 1
ATOM 541 N N . GLY A 1 73 ? 9.594 8.208 4.426 1.00 95.19 73 GLY A N 1
ATOM 542 C CA . GLY A 1 73 ? 10.092 7.313 3.384 1.00 95.19 73 GLY A CA 1
ATOM 543 C C . GLY A 1 73 ? 9.395 7.521 2.035 1.00 95.19 73 GLY A C 1
ATOM 544 O O . GLY A 1 73 ? 8.234 7.903 1.967 1.00 95.19 73 GLY A O 1
ATOM 545 N N . ASN A 1 74 ? 10.081 7.226 0.929 1.00 95.62 74 ASN A N 1
ATOM 546 C CA . ASN A 1 74 ? 9.492 7.368 -0.406 1.00 95.62 74 ASN A CA 1
ATOM 547 C C . ASN A 1 74 ? 8.590 6.178 -0.763 1.00 95.62 74 ASN A C 1
ATOM 549 O O . ASN A 1 74 ? 8.976 5.019 -0.588 1.00 95.62 74 ASN A O 1
ATOM 553 N N . THR A 1 75 ? 7.417 6.450 -1.344 1.00 96.50 75 THR A N 1
ATOM 554 C CA . THR A 1 75 ? 6.603 5.408 -1.980 1.00 96.50 75 THR A CA 1
ATOM 555 C C . THR A 1 75 ? 7.392 4.761 -3.118 1.00 96.50 75 THR A C 1
ATOM 557 O O . THR A 1 75 ? 7.961 5.454 -3.956 1.00 96.50 75 THR A O 1
ATOM 560 N N . ARG A 1 76 ? 7.418 3.428 -3.153 1.00 95.00 76 ARG A N 1
ATOM 561 C CA . ARG A 1 76 ? 8.203 2.646 -4.117 1.00 95.00 76 ARG A CA 1
ATOM 562 C C . ARG A 1 76 ? 7.636 2.676 -5.540 1.00 95.00 76 ARG A C 1
ATOM 564 O O . ARG A 1 76 ? 6.419 2.749 -5.719 1.00 95.00 76 ARG A O 1
ATOM 571 N N . ASN A 1 77 ? 8.483 2.452 -6.543 1.00 94.81 77 ASN A N 1
ATOM 572 C CA . ASN A 1 77 ? 8.036 2.022 -7.868 1.00 94.81 77 ASN A CA 1
ATOM 573 C C . ASN A 1 77 ? 7.907 0.500 -7.969 1.00 94.81 77 ASN A C 1
ATOM 575 O O . ASN A 1 77 ? 8.581 -0.284 -7.300 1.00 94.81 77 ASN A O 1
ATOM 579 N N . CYS A 1 78 ? 7.033 0.081 -8.876 1.00 94.19 78 CYS A N 1
ATOM 580 C CA . CYS A 1 78 ? 6.989 -1.277 -9.403 1.00 94.19 78 CYS A CA 1
ATOM 581 C C . CYS A 1 78 ? 6.980 -1.168 -10.930 1.00 94.19 78 CYS A C 1
ATOM 583 O O . CYS A 1 78 ? 6.194 -0.387 -11.489 1.00 94.19 78 CYS A O 1
ATOM 585 N N . ILE A 1 79 ? 7.847 -1.925 -11.593 1.00 95.81 79 ILE A N 1
ATOM 586 C CA . ILE A 1 79 ? 7.970 -1.944 -13.051 1.00 95.81 79 ILE A CA 1
ATOM 587 C C . ILE A 1 79 ? 7.507 -3.310 -13.538 1.00 95.81 79 ILE A C 1
ATOM 589 O O . ILE A 1 79 ? 8.043 -4.323 -13.108 1.00 95.81 79 ILE A O 1
ATOM 593 N N . ALA A 1 80 ? 6.532 -3.325 -14.439 1.00 96.38 80 ALA A N 1
ATOM 594 C CA . ALA A 1 80 ? 6.147 -4.497 -15.206 1.00 96.38 80 ALA A CA 1
ATOM 595 C C . ALA A 1 80 ? 6.633 -4.307 -16.646 1.00 96.38 80 ALA A C 1
ATOM 597 O O . ALA A 1 80 ? 6.230 -3.362 -17.324 1.00 96.38 80 ALA A O 1
ATOM 598 N N . ILE A 1 81 ? 7.521 -5.182 -17.100 1.00 97.38 81 ILE A N 1
ATOM 599 C CA . ILE A 1 81 ? 7.994 -5.238 -18.479 1.00 97.38 81 ILE A CA 1
ATOM 600 C C . ILE A 1 81 ? 7.183 -6.320 -19.183 1.00 97.38 81 ILE A C 1
ATOM 602 O O . ILE A 1 81 ? 7.286 -7.495 -18.827 1.00 97.38 81 ILE A O 1
ATOM 606 N N . LEU A 1 82 ? 6.368 -5.919 -20.155 1.00 97.06 82 LEU A N 1
ATOM 607 C CA . LEU A 1 82 ? 5.546 -6.831 -20.948 1.00 97.06 82 LEU A CA 1
ATOM 608 C C . LEU A 1 82 ? 6.289 -7.126 -22.249 1.00 97.06 82 LEU A C 1
ATOM 610 O O . LEU A 1 82 ? 6.565 -6.195 -23.003 1.00 97.06 82 LEU A O 1
ATOM 614 N N . HIS A 1 83 ? 6.642 -8.384 -22.499 1.00 96.81 83 HIS A N 1
ATOM 615 C CA . HIS A 1 83 ? 7.438 -8.768 -23.670 1.00 96.81 83 HIS A CA 1
ATOM 616 C C . HIS A 1 83 ? 7.124 -10.191 -24.109 1.00 96.81 83 HIS A C 1
ATOM 618 O O . HIS A 1 83 ? 7.038 -11.078 -23.273 1.00 96.81 83 HIS A O 1
ATOM 624 N N . GLU A 1 84 ? 6.938 -10.424 -25.409 1.00 96.38 84 GLU A N 1
ATOM 625 C CA . GLU A 1 84 ? 6.837 -11.783 -25.982 1.00 96.38 84 GLU A CA 1
ATOM 626 C C . GLU A 1 84 ? 5.789 -12.691 -25.291 1.00 96.38 84 GLU A C 1
ATOM 628 O O . GLU A 1 84 ? 5.979 -13.897 -25.157 1.00 96.38 84 GLU A O 1
ATOM 633 N N . GLY A 1 85 ? 4.682 -12.109 -24.809 1.00 95.25 85 GLY A N 1
ATOM 634 C CA . GLY A 1 85 ? 3.644 -12.818 -24.041 1.00 95.25 85 GLY A CA 1
ATOM 635 C C . GLY A 1 85 ? 3.978 -13.072 -22.562 1.00 95.25 85 GLY A C 1
ATOM 636 O O . GLY A 1 85 ? 3.163 -13.639 -21.841 1.00 95.25 85 GLY A O 1
ATOM 637 N N . ASN A 1 86 ? 5.144 -12.628 -22.098 1.00 96.94 86 ASN A N 1
ATOM 638 C CA . ASN A 1 86 ? 5.625 -12.709 -20.724 1.00 96.94 86 ASN A CA 1
ATOM 639 C C . ASN A 1 86 ? 5.461 -11.379 -19.975 1.00 96.94 86 ASN A C 1
ATOM 641 O O . ASN A 1 86 ? 5.382 -10.297 -20.564 1.00 96.94 86 ASN A O 1
ATOM 645 N N . GLN A 1 87 ? 5.501 -11.473 -18.645 1.00 97.31 87 GLN A N 1
ATOM 646 C CA . GLN A 1 87 ? 5.552 -10.337 -17.732 1.00 97.31 87 GLN A CA 1
ATOM 647 C C . GLN A 1 87 ? 6.738 -10.505 -16.780 1.00 97.31 87 GLN A C 1
ATOM 649 O O . GLN A 1 87 ? 6.796 -11.452 -15.998 1.00 97.31 87 GLN A O 1
ATOM 654 N N . THR A 1 88 ? 7.697 -9.584 -16.856 1.00 97.38 88 THR A N 1
ATOM 655 C CA . THR A 1 88 ? 8.847 -9.522 -15.946 1.00 97.38 88 THR A CA 1
ATOM 656 C C . THR A 1 88 ? 8.680 -8.341 -15.005 1.00 97.38 88 THR A C 1
ATOM 658 O O . THR A 1 88 ? 8.510 -7.209 -15.453 1.00 97.38 88 THR A O 1
ATOM 661 N N . GLU A 1 89 ? 8.740 -8.592 -13.701 1.00 96.56 89 GLU A N 1
ATOM 662 C CA . GLU A 1 89 ? 8.460 -7.580 -12.684 1.00 96.56 89 GLU A CA 1
ATOM 663 C C . GLU A 1 89 ? 9.707 -7.211 -11.884 1.00 96.56 89 GLU A C 1
ATOM 665 O O . GLU A 1 89 ? 10.483 -8.071 -11.470 1.00 96.56 89 GLU A O 1
ATOM 670 N N . ILE A 1 90 ? 9.876 -5.914 -11.637 1.00 96.25 90 ILE A N 1
ATOM 671 C CA . ILE A 1 90 ? 10.920 -5.363 -10.776 1.00 96.25 90 ILE A CA 1
ATOM 672 C C . ILE A 1 90 ? 10.229 -4.576 -9.669 1.00 96.25 90 ILE A C 1
ATOM 674 O O . ILE A 1 90 ? 9.549 -3.575 -9.919 1.00 96.25 90 ILE A O 1
ATOM 678 N N . TYR A 1 91 ? 10.419 -5.036 -8.437 1.00 92.06 91 TYR A N 1
ATOM 679 C CA . TYR A 1 91 ? 9.904 -4.386 -7.244 1.00 92.06 91 TYR A CA 1
ATOM 680 C C . TYR A 1 91 ? 11.031 -3.666 -6.526 1.00 92.06 91 TYR A C 1
ATOM 682 O O . TYR A 1 91 ? 11.982 -4.296 -6.067 1.00 92.06 91 TYR A O 1
ATOM 690 N N . GLU A 1 92 ? 10.893 -2.353 -6.366 1.00 93.06 92 GLU A N 1
ATOM 691 C CA . GLU A 1 92 ? 11.691 -1.645 -5.375 1.00 93.06 92 GLU A CA 1
ATOM 692 C C . GLU A 1 92 ? 11.300 -2.112 -3.963 1.00 93.06 92 GLU A C 1
ATOM 694 O O . GLU A 1 92 ? 10.167 -2.557 -3.692 1.00 93.06 92 GLU A O 1
ATOM 699 N N . GLN A 1 93 ? 12.256 -1.996 -3.044 1.00 88.62 93 GLN A N 1
ATOM 700 C CA . GLN A 1 93 ? 12.002 -2.221 -1.632 1.00 88.62 93 GLN A CA 1
ATOM 701 C C . GLN A 1 93 ? 10.942 -1.227 -1.138 1.00 88.62 93 GLN A C 1
ATOM 703 O O . GLN A 1 93 ? 10.890 -0.073 -1.560 1.00 88.62 93 GLN A O 1
ATOM 708 N N . LYS A 1 94 ? 10.054 -1.693 -0.259 1.00 90.31 94 LYS A N 1
ATOM 709 C CA . LYS A 1 94 ? 9.070 -0.819 0.386 1.00 90.31 94 LYS A CA 1
ATOM 710 C C . LYS A 1 94 ? 9.773 0.156 1.341 1.00 90.31 94 LYS A C 1
ATOM 712 O O . LYS A 1 94 ? 10.810 -0.215 1.892 1.00 90.31 94 LYS A O 1
ATOM 717 N N . PRO A 1 95 ? 9.199 1.346 1.593 1.00 93.38 95 PRO A N 1
ATOM 718 C CA . PRO A 1 95 ? 9.694 2.202 2.661 1.00 93.38 95 PRO A CA 1
ATOM 719 C C . PRO A 1 95 ? 9.613 1.477 4.010 1.00 93.38 95 PRO A C 1
ATOM 721 O O . PRO A 1 95 ? 8.717 0.656 4.234 1.00 93.38 95 PRO A O 1
ATOM 724 N N . THR A 1 96 ? 10.562 1.789 4.890 1.00 96.00 96 THR A N 1
ATOM 725 C CA . THR A 1 96 ? 10.503 1.398 6.299 1.00 96.00 96 THR A CA 1
ATOM 726 C C . THR A 1 96 ? 9.667 2.425 7.044 1.00 96.00 96 THR A C 1
ATOM 728 O O . THR A 1 96 ? 9.960 3.613 6.952 1.00 96.00 96 THR A O 1
ATOM 731 N N . ILE A 1 97 ? 8.647 1.964 7.759 1.00 97.75 97 ILE A N 1
ATOM 732 C CA . ILE A 1 97 ? 7.768 2.805 8.571 1.00 97.75 97 ILE A CA 1
ATOM 733 C C . ILE A 1 97 ? 8.362 2.930 9.973 1.00 97.75 97 ILE A C 1
ATOM 735 O O . ILE A 1 97 ? 8.742 1.916 10.568 1.00 97.75 97 ILE A O 1
ATOM 739 N N . SER A 1 98 ? 8.471 4.158 10.483 1.00 97.75 98 SER A N 1
ATOM 740 C CA . SER A 1 98 ? 8.915 4.401 11.860 1.00 97.75 98 SER A CA 1
ATOM 741 C C . SER A 1 98 ? 7.826 4.021 12.869 1.00 97.75 98 SER A C 1
ATOM 743 O O . SER A 1 98 ? 6.659 3.852 12.514 1.00 97.75 98 SER A O 1
ATOM 745 N N . HIS A 1 99 ? 8.188 3.891 14.146 1.00 96.81 99 HIS A N 1
ATOM 746 C CA . HIS A 1 99 ? 7.191 3.626 15.183 1.00 96.81 99 HIS A CA 1
ATOM 747 C C . HIS A 1 99 ? 6.193 4.787 15.309 1.00 96.81 99 HIS A C 1
ATOM 749 O O . HIS A 1 99 ? 4.992 4.558 15.378 1.00 96.81 99 HIS A O 1
ATOM 755 N N . GLU A 1 100 ? 6.678 6.026 15.251 1.00 97.94 100 GLU A N 1
ATOM 756 C CA . GLU A 1 100 ? 5.857 7.237 15.313 1.00 97.94 100 GLU A CA 1
ATOM 757 C C . GLU A 1 100 ? 4.894 7.333 14.123 1.00 97.94 100 GLU A C 1
ATOM 759 O O . GLU A 1 100 ? 3.726 7.672 14.291 1.00 97.94 100 GLU A O 1
ATOM 764 N N . GLU A 1 101 ? 5.360 6.996 12.916 1.00 98.25 101 GLU A N 1
ATOM 765 C CA . GLU A 1 101 ? 4.504 6.922 11.729 1.00 98.25 101 GLU A CA 1
ATOM 766 C C . GLU A 1 101 ? 3.457 5.812 11.862 1.00 98.25 101 GLU A C 1
ATOM 768 O O . GLU A 1 101 ? 2.304 6.008 11.487 1.00 98.25 101 GLU A O 1
ATOM 773 N N . ALA A 1 102 ? 3.839 4.657 12.414 1.00 97.81 102 ALA A N 1
ATOM 774 C CA . ALA A 1 102 ? 2.931 3.538 12.630 1.00 97.81 102 ALA A CA 1
ATOM 775 C C . ALA A 1 102 ? 1.800 3.894 13.607 1.00 97.81 102 ALA A C 1
ATOM 777 O O . ALA A 1 102 ? 0.649 3.562 13.330 1.00 97.81 102 ALA A O 1
ATOM 778 N N . GLU A 1 103 ? 2.094 4.583 14.710 1.00 97.75 103 GLU A N 1
ATOM 779 C CA . GLU A 1 103 ? 1.068 5.055 15.650 1.00 97.75 103 GLU A CA 1
ATOM 780 C C . GLU A 1 103 ? 0.194 6.148 15.016 1.00 97.75 103 GLU A C 1
ATOM 782 O O . GLU A 1 103 ? -1.032 6.063 15.060 1.00 97.75 103 GLU A O 1
ATOM 787 N N . GLY A 1 104 ? 0.797 7.110 14.308 1.00 98.00 104 GLY A N 1
ATOM 788 C CA . GLY A 1 104 ? 0.042 8.159 13.618 1.00 98.00 104 GLY A CA 1
ATOM 789 C C . GLY A 1 104 ? -0.930 7.624 12.560 1.00 98.00 104 GLY A C 1
ATOM 790 O O . GLY A 1 104 ? -2.007 8.188 12.365 1.00 98.00 104 GLY A O 1
ATOM 791 N N . VAL A 1 105 ? -0.606 6.500 11.910 1.00 97.56 105 VAL A N 1
ATOM 792 C CA . VAL A 1 105 ? -1.533 5.818 10.993 1.00 97.56 105 VAL A CA 1
ATOM 793 C C . VAL A 1 105 ? -2.697 5.159 11.723 1.00 97.56 105 VAL A C 1
ATOM 795 O O . VAL A 1 105 ? -3.804 5.187 11.188 1.00 97.56 105 VAL A O 1
ATOM 798 N N . LEU A 1 106 ? -2.494 4.602 12.921 1.00 97.81 106 LEU A N 1
ATOM 799 C CA . LEU A 1 106 ? -3.597 4.058 13.722 1.00 97.81 106 LEU A CA 1
ATOM 800 C C . LEU A 1 106 ? -4.573 5.173 14.115 1.00 97.81 106 LEU A C 1
ATOM 802 O O . LEU A 1 106 ? -5.780 5.021 13.922 1.00 97.81 106 LEU A O 1
ATOM 806 N N . ASP A 1 107 ? -4.055 6.320 14.559 1.00 97.88 107 ASP A N 1
ATOM 807 C CA . ASP A 1 107 ? -4.866 7.497 14.889 1.00 97.88 107 ASP A CA 1
ATOM 808 C C . ASP A 1 107 ? -5.621 8.025 13.664 1.00 97.88 107 ASP A C 1
ATOM 810 O O . ASP A 1 107 ? -6.830 8.265 13.711 1.00 97.88 107 ASP A O 1
ATOM 814 N N . HIS A 1 108 ? -4.929 8.170 12.533 1.00 98.06 108 HIS A N 1
ATOM 815 C CA . HIS A 1 108 ? -5.524 8.597 11.266 1.00 98.06 108 HIS A CA 1
ATOM 816 C C . HIS A 1 108 ? -6.643 7.654 10.815 1.00 98.06 108 HIS A C 1
ATOM 818 O O . HIS A 1 108 ? -7.756 8.095 10.527 1.00 98.06 108 HIS A O 1
ATOM 824 N N . TYR A 1 109 ? -6.374 6.349 10.828 1.00 98.06 109 TYR A N 1
ATOM 825 C CA . TYR A 1 109 ? -7.340 5.308 10.498 1.00 98.06 109 TYR A CA 1
ATOM 826 C C . TYR A 1 109 ? -8.565 5.352 11.416 1.00 98.06 109 TYR A C 1
ATOM 828 O O . TYR A 1 109 ? -9.688 5.348 10.914 1.00 98.06 109 TYR A O 1
ATOM 836 N N . SER A 1 110 ? -8.367 5.488 12.733 1.00 97.75 110 SER A N 1
ATOM 837 C CA . SER A 1 110 ? -9.454 5.544 13.722 1.00 97.75 110 SER A CA 1
ATOM 838 C C . SER A 1 110 ? -10.457 6.677 13.454 1.00 97.75 110 SER A C 1
ATOM 840 O O . SER A 1 110 ? -11.646 6.552 13.739 1.00 97.75 110 SER A O 1
ATOM 842 N N . ASN A 1 111 ? -10.002 7.785 12.860 1.00 96.94 111 ASN A N 1
ATOM 843 C CA . ASN A 1 111 ? -10.871 8.899 12.494 1.00 96.94 111 ASN A CA 1
ATOM 844 C C . ASN A 1 111 ? -11.649 8.638 11.198 1.00 96.94 111 ASN A C 1
ATOM 846 O O . ASN A 1 111 ? -12.801 9.059 11.089 1.00 96.94 111 ASN A O 1
ATOM 850 N N . LEU A 1 112 ? -11.047 7.938 10.233 1.00 97.00 112 LEU A N 1
ATOM 851 C CA . LEU A 1 112 ? -11.680 7.621 8.950 1.00 97.00 112 LEU A CA 1
ATOM 852 C C . LEU A 1 112 ? -12.778 6.559 9.085 1.00 97.00 112 LEU A C 1
ATOM 854 O O . LEU A 1 112 ? -13.841 6.683 8.470 1.00 97.00 112 LEU A O 1
ATOM 858 N N . ILE A 1 113 ? -12.549 5.529 9.902 1.00 97.19 113 ILE A N 1
ATOM 859 C CA . ILE A 1 113 ? -13.485 4.401 10.018 1.00 97.19 113 ILE A CA 1
ATOM 860 C C . ILE A 1 113 ? -14.837 4.787 10.619 1.00 97.19 113 ILE A C 1
ATOM 862 O O . ILE A 1 113 ? -15.836 4.171 10.278 1.00 97.19 113 ILE A O 1
ATOM 866 N N . LYS A 1 114 ? -14.911 5.866 11.408 1.00 95.62 114 LYS A N 1
ATOM 867 C CA . LYS A 1 114 ? -16.167 6.382 11.991 1.00 95.62 114 LYS A CA 1
ATOM 868 C C . LYS A 1 114 ? -17.212 6.794 10.953 1.00 95.62 114 LYS A C 1
ATOM 870 O O . LYS A 1 114 ? -18.379 6.973 11.285 1.00 95.62 114 LYS A O 1
ATOM 875 N N . GLN A 1 115 ? -16.788 7.010 9.709 1.00 92.69 115 GLN A N 1
ATOM 876 C CA . GLN A 1 115 ? -17.652 7.375 8.584 1.00 92.69 115 GLN A CA 1
ATOM 877 C C . GLN A 1 115 ? -17.819 6.220 7.585 1.00 92.69 115 GLN A C 1
ATOM 879 O O . GLN A 1 115 ? -18.289 6.440 6.471 1.00 92.69 115 GLN A O 1
ATOM 884 N N . SER A 1 116 ? -17.392 5.010 7.953 1.00 95.25 116 SER A N 1
ATOM 885 C CA . SER A 1 116 ? -17.337 3.843 7.074 1.00 95.25 116 SER A CA 1
ATOM 886 C C . SER A 1 116 ? -18.219 2.720 7.613 1.00 95.25 116 SER A C 1
ATOM 888 O O . SER A 1 116 ? -18.277 2.493 8.814 1.00 95.25 116 SER A O 1
ATOM 890 N N . GLU A 1 117 ? -18.880 1.986 6.722 1.00 95.75 117 GLU A N 1
ATOM 891 C CA . GLU A 1 117 ? -19.639 0.775 7.083 1.00 95.75 117 GLU A CA 1
ATOM 892 C C . GLU A 1 117 ? -18.782 -0.493 6.938 1.00 95.75 117 GLU A C 1
ATOM 894 O O . GLU A 1 117 ? -18.962 -1.475 7.660 1.00 95.75 117 GLU A O 1
ATOM 899 N N . VAL A 1 118 ? -17.822 -0.459 6.006 1.00 97.06 118 VAL A N 1
ATOM 900 C CA . VAL A 1 118 ? -16.925 -1.569 5.678 1.00 97.06 118 VAL A CA 1
ATOM 901 C C . VAL A 1 118 ? -15.522 -1.033 5.401 1.00 97.06 118 VAL A C 1
ATOM 903 O O . VAL A 1 118 ? -15.360 -0.011 4.733 1.00 97.06 118 VAL A O 1
ATOM 906 N N . VAL A 1 119 ? -14.500 -1.754 5.861 1.00 98.00 119 VAL A N 1
ATOM 907 C CA . VAL A 1 119 ? -13.089 -1.503 5.547 1.00 98.00 119 VAL A CA 1
ATOM 908 C C . VAL A 1 119 ? -12.501 -2.703 4.819 1.00 98.00 119 VAL A C 1
ATOM 910 O O . VAL A 1 119 ? -12.577 -3.833 5.288 1.00 98.00 119 VAL A O 1
ATOM 913 N N . THR A 1 120 ? -11.824 -2.462 3.699 1.00 97.88 120 THR A N 1
ATOM 914 C CA . THR A 1 120 ? -11.010 -3.488 3.035 1.00 97.88 120 THR A CA 1
ATOM 915 C C . THR A 1 120 ? -9.531 -3.245 3.318 1.00 97.88 120 THR A C 1
ATOM 917 O O . THR A 1 120 ? -9.018 -2.162 3.035 1.00 97.88 120 THR A O 1
ATOM 920 N N . ILE A 1 121 ? -8.822 -4.254 3.817 1.00 97.81 121 ILE A N 1
ATOM 921 C CA . ILE A 1 121 ? -7.381 -4.206 4.074 1.00 97.81 121 ILE A CA 1
ATOM 922 C C . ILE A 1 121 ? -6.702 -5.190 3.125 1.00 97.81 121 ILE A C 1
ATOM 924 O O . ILE A 1 121 ? -6.939 -6.394 3.202 1.00 97.81 121 ILE A O 1
ATOM 928 N N . SER A 1 122 ? -5.854 -4.700 2.217 1.00 97.06 122 SER A N 1
ATOM 929 C CA . SER A 1 122 ? -5.276 -5.550 1.168 1.00 97.06 122 SER A CA 1
ATOM 930 C C . SER A 1 122 ? -3.774 -5.365 0.985 1.00 97.06 122 SER A C 1
ATOM 932 O O . SER A 1 122 ? -3.279 -4.256 0.778 1.00 97.06 122 SER A O 1
ATOM 934 N N . GLY A 1 123 ? -3.055 -6.484 0.928 1.00 93.81 123 GLY A N 1
ATOM 935 C CA . GLY A 1 123 ? -1.631 -6.550 0.622 1.00 93.81 123 GLY A CA 1
ATOM 936 C C . GLY A 1 123 ? -0.754 -6.949 1.804 1.00 93.81 123 GLY A C 1
ATOM 937 O O . GLY A 1 123 ? -1.215 -7.419 2.837 1.00 93.81 123 GLY A O 1
ATOM 938 N N . SER A 1 124 ? 0.557 -6.833 1.602 1.00 92.25 124 SER A N 1
ATOM 939 C CA . SER A 1 124 ? 1.557 -7.132 2.627 1.00 92.25 124 SER A CA 1
ATOM 940 C C . SER A 1 124 ? 1.998 -5.864 3.349 1.00 92.25 124 SER A C 1
ATOM 942 O O . SER A 1 124 ? 2.094 -4.795 2.733 1.00 92.25 124 SER A O 1
ATOM 944 N N . LEU A 1 125 ? 2.373 -6.005 4.619 1.00 93.69 125 LEU A N 1
ATOM 945 C CA . LEU A 1 125 ? 2.900 -4.902 5.417 1.00 93.69 125 LEU A CA 1
ATOM 946 C C . LEU A 1 125 ? 4.201 -4.333 4.803 1.00 93.69 125 LEU A C 1
ATOM 948 O O . LEU A 1 125 ? 4.987 -5.081 4.197 1.00 93.69 125 LEU A O 1
ATOM 952 N N . PRO A 1 126 ? 4.419 -3.008 4.857 1.00 92.44 126 PRO A N 1
ATOM 953 C CA . PRO A 1 126 ? 5.738 -2.418 4.661 1.00 92.44 126 PRO A CA 1
ATOM 954 C C . PRO A 1 126 ? 6.716 -2.832 5.767 1.00 92.44 126 PRO A C 1
ATOM 956 O O . PRO A 1 126 ? 6.321 -3.313 6.829 1.00 92.44 126 PRO A O 1
ATOM 959 N N . SER A 1 127 ? 8.010 -2.664 5.495 1.00 91.38 127 SER A N 1
ATOM 960 C CA . SER A 1 127 ? 9.061 -2.916 6.483 1.00 91.38 127 SER A CA 1
ATOM 961 C C . SER A 1 127 ? 8.898 -1.984 7.688 1.00 91.38 127 SER A C 1
ATOM 963 O O . SER A 1 127 ? 8.417 -0.866 7.544 1.00 91.38 127 SER A O 1
ATOM 965 N N . GLY A 1 128 ? 9.298 -2.436 8.876 1.00 94.56 128 GLY A N 1
ATOM 966 C CA . GLY A 1 128 ? 9.190 -1.660 10.120 1.00 94.56 128 GLY A CA 1
ATOM 967 C C . GLY A 1 128 ? 7.879 -1.858 10.885 1.00 94.56 128 GLY A C 1
ATOM 968 O O . GLY A 1 128 ? 7.876 -1.713 12.103 1.00 94.56 128 GLY A O 1
ATOM 969 N N . LEU A 1 129 ? 6.798 -2.284 10.221 1.00 96.62 129 LEU A N 1
ATOM 970 C CA . LEU A 1 129 ? 5.559 -2.627 10.922 1.00 96.62 129 LEU A CA 1
ATOM 971 C C . LEU A 1 129 ? 5.628 -4.027 11.551 1.00 96.62 129 LEU A C 1
ATOM 973 O O . LEU A 1 129 ? 6.142 -4.958 10.921 1.00 96.62 129 LEU A O 1
ATOM 977 N N . PRO A 1 130 ? 5.082 -4.204 12.765 1.00 95.75 130 PRO A N 1
ATOM 978 C CA . PRO A 1 130 ? 5.002 -5.510 13.404 1.00 95.75 130 PRO A CA 1
ATOM 979 C C . PRO A 1 130 ? 3.936 -6.397 12.737 1.00 95.75 130 PRO A C 1
ATOM 981 O O . PRO A 1 130 ? 2.986 -5.913 12.124 1.00 95.75 130 PRO A O 1
ATOM 984 N N . ASN A 1 131 ? 4.070 -7.723 12.851 1.00 95.50 131 ASN A N 1
ATOM 985 C CA . ASN A 1 131 ? 3.154 -8.672 12.196 1.00 95.50 131 ASN A CA 1
ATOM 986 C C . ASN A 1 131 ? 1.713 -8.628 12.740 1.00 95.50 131 ASN A C 1
ATOM 988 O O . ASN A 1 131 ? 0.811 -9.144 12.088 1.00 95.50 131 ASN A O 1
ATOM 992 N N . ASP A 1 132 ? 1.496 -8.044 13.917 1.00 96.06 132 ASP A N 1
ATOM 993 C CA . ASP A 1 132 ? 0.187 -7.835 14.547 1.00 96.06 132 ASP A CA 1
ATOM 994 C C . ASP A 1 132 ? -0.486 -6.524 14.102 1.00 96.06 132 ASP A C 1
ATOM 996 O O . ASP A 1 132 ? -1.579 -6.193 14.552 1.00 96.06 132 ASP A O 1
ATOM 1000 N N . TYR A 1 133 ? 0.122 -5.761 13.190 1.00 97.56 133 TYR A N 1
ATOM 1001 C CA . TYR A 1 133 ? -0.400 -4.445 12.825 1.00 97.56 133 TYR A CA 1
ATOM 1002 C C . TYR A 1 133 ? -1.806 -4.502 12.198 1.00 97.56 133 TYR A C 1
ATOM 1004 O O . TYR A 1 133 ? -2.641 -3.644 12.473 1.00 97.56 133 TYR A O 1
ATOM 1012 N N . TYR A 1 134 ? -2.112 -5.538 11.404 1.00 97.50 134 TYR A N 1
ATOM 1013 C CA . TYR A 1 134 ? -3.474 -5.734 10.887 1.00 97.50 134 TYR A CA 1
ATOM 1014 C C . TYR A 1 134 ? -4.477 -6.124 11.971 1.00 97.50 134 TYR A C 1
ATOM 1016 O O . TYR A 1 134 ? -5.623 -5.704 11.888 1.00 97.50 134 TYR A O 1
ATOM 1024 N N . GLU A 1 135 ? -4.060 -6.860 13.002 1.00 97.00 135 GLU A N 1
ATOM 1025 C CA . GLU A 1 135 ? -4.917 -7.151 14.154 1.00 97.00 135 GLU A CA 1
ATOM 1026 C C . GLU A 1 135 ? -5.322 -5.858 14.874 1.00 97.00 135 GLU A C 1
ATOM 1028 O O . GLU A 1 135 ? -6.500 -5.676 15.164 1.00 97.00 135 GLU A O 1
ATOM 1033 N N . LYS A 1 136 ? -4.392 -4.911 15.065 1.00 97.31 136 LYS A N 1
ATOM 1034 C CA . LYS A 1 136 ? -4.704 -3.596 15.657 1.00 97.31 136 LYS A CA 1
ATOM 1035 C C . LYS A 1 136 ? -5.739 -2.818 14.836 1.00 97.31 136 LYS A C 1
ATOM 1037 O O . LYS A 1 136 ? -6.684 -2.272 15.397 1.00 97.3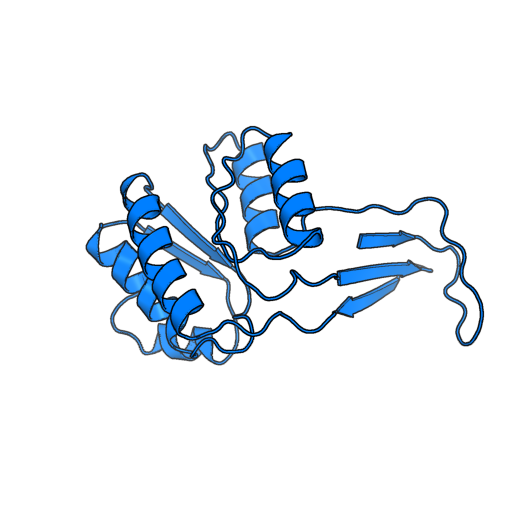1 136 LYS A O 1
ATOM 1042 N N . LEU A 1 137 ? -5.590 -2.795 13.509 1.00 98.06 137 LEU A N 1
ATOM 1043 C CA . LEU A 1 137 ? -6.547 -2.137 12.607 1.00 98.06 137 LEU A CA 1
ATOM 1044 C C . LEU A 1 137 ? -7.929 -2.811 12.624 1.00 98.06 137 LEU A C 1
ATOM 1046 O O . LEU A 1 137 ? -8.949 -2.124 12.578 1.00 98.06 137 LEU A O 1
ATOM 1050 N N . ILE A 1 138 ? -7.965 -4.143 12.704 1.00 98.06 138 ILE A N 1
ATOM 1051 C CA . ILE A 1 138 ? -9.211 -4.915 12.811 1.00 98.06 138 ILE A CA 1
ATOM 1052 C C . ILE A 1 138 ? -9.894 -4.636 14.148 1.00 98.06 138 ILE A C 1
ATOM 1054 O O . ILE A 1 138 ? -11.098 -4.410 14.165 1.00 98.06 138 ILE A O 1
ATOM 1058 N N . GLN A 1 139 ? -9.142 -4.596 15.251 1.00 97.62 139 GLN A N 1
ATOM 1059 C CA . GLN A 1 139 ? -9.696 -4.286 16.567 1.00 97.62 139 GLN A CA 1
ATOM 1060 C C . GLN A 1 139 ? -10.336 -2.892 16.585 1.00 97.62 139 GLN A C 1
ATOM 1062 O O . GLN A 1 139 ? -11.485 -2.769 16.990 1.00 97.62 139 GLN A O 1
ATOM 1067 N N . LEU A 1 140 ? -9.648 -1.872 16.057 1.00 97.88 140 LEU A N 1
ATOM 1068 C CA . LEU A 1 140 ? -10.191 -0.511 15.957 1.00 97.88 140 LEU A CA 1
ATOM 1069 C C . LEU A 1 140 ? -11.497 -0.454 15.145 1.00 97.88 140 LEU A C 1
ATOM 1071 O O . LEU A 1 140 ? -12.428 0.242 15.534 1.00 97.88 140 LEU A O 1
ATOM 1075 N N . ALA A 1 141 ? -11.585 -1.191 14.033 1.00 97.75 141 ALA A N 1
ATOM 1076 C CA . ALA A 1 141 ? -12.825 -1.290 13.258 1.00 97.75 141 ALA A CA 1
ATOM 1077 C C . ALA A 1 141 ? -13.932 -2.028 14.020 1.00 97.75 141 ALA A C 1
ATOM 1079 O O . ALA A 1 141 ? -15.068 -1.561 14.052 1.00 97.75 141 ALA A O 1
ATOM 1080 N N . SER A 1 142 ? -13.595 -3.142 14.673 1.00 96.19 142 SER A N 1
ATOM 1081 C CA . SER A 1 142 ? -14.536 -3.918 15.481 1.00 96.19 142 SER A CA 1
ATOM 1082 C C . SER A 1 142 ? -15.114 -3.099 16.636 1.00 96.19 142 SER A C 1
ATOM 1084 O O . SER A 1 142 ? -16.299 -3.239 16.931 1.00 96.19 142 SER A O 1
ATOM 1086 N N . ASP A 1 143 ? -14.305 -2.256 17.279 1.00 95.88 143 ASP A N 1
ATOM 1087 C CA . ASP A 1 143 ? -14.734 -1.397 18.388 1.00 95.88 143 ASP A CA 1
ATOM 1088 C C . ASP A 1 143 ? -15.751 -0.334 17.932 1.00 95.88 143 ASP A C 1
ATOM 1090 O O . ASP A 1 143 ? -16.646 0.035 18.691 1.00 95.88 143 ASP A O 1
ATOM 1094 N N . GLU A 1 144 ? -15.663 0.103 16.672 1.00 96.75 144 GLU A N 1
ATOM 1095 C CA . GLU A 1 144 ? -16.610 1.022 16.022 1.00 96.75 144 GLU A CA 1
ATOM 1096 C C . GLU A 1 144 ? -17.765 0.284 15.304 1.00 96.75 144 GLU A C 1
ATOM 1098 O O . GLU A 1 144 ? -18.624 0.912 14.686 1.00 96.75 144 GLU A O 1
ATOM 1103 N N . GLY A 1 145 ? -17.817 -1.055 15.374 1.00 96.12 145 GLY A N 1
ATOM 1104 C CA . GLY A 1 145 ? -18.848 -1.870 14.718 1.00 96.12 145 GLY A CA 1
ATOM 1105 C C . GLY A 1 145 ? -18.746 -1.923 13.187 1.00 96.12 145 GLY A C 1
ATOM 1106 O O . GLY A 1 145 ? -19.737 -2.219 12.520 1.00 96.12 145 GLY A O 1
ATOM 1107 N N . VAL A 1 146 ? -17.568 -1.638 12.631 1.00 98.00 146 VAL A N 1
ATOM 1108 C CA . VAL A 1 146 ? -17.288 -1.596 11.189 1.00 98.00 146 VAL A CA 1
ATOM 1109 C C . VAL A 1 146 ? -16.800 -2.963 10.708 1.00 98.00 146 VAL A C 1
ATOM 1111 O O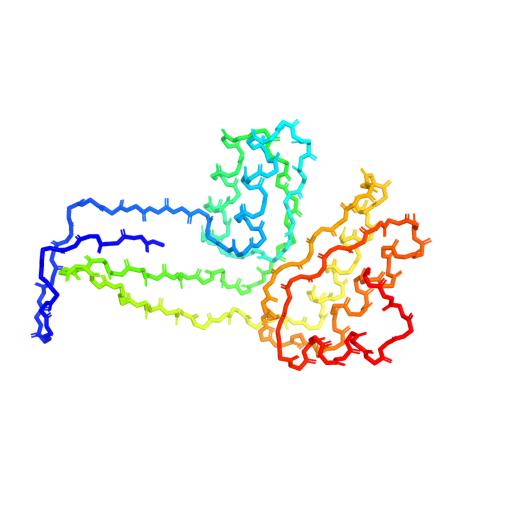 . VAL A 1 146 ? -15.870 -3.534 11.278 1.00 98.00 146 VAL A O 1
ATOM 1114 N N . ALA A 1 147 ? -17.403 -3.495 9.641 1.00 97.56 147 ALA A N 1
ATOM 1115 C CA . ALA A 1 147 ? -17.016 -4.797 9.091 1.00 97.56 147 ALA A CA 1
ATOM 1116 C C . ALA A 1 147 ? -15.664 -4.723 8.363 1.00 97.56 147 ALA A C 1
ATOM 1118 O O . ALA A 1 147 ? -15.375 -3.724 7.699 1.00 97.56 147 ALA A O 1
ATOM 1119 N N . VAL A 1 148 ? -14.848 -5.783 8.424 1.00 98.25 148 VAL A N 1
ATOM 1120 C CA . VAL A 1 148 ? -13.529 -5.794 7.777 1.00 98.25 148 VA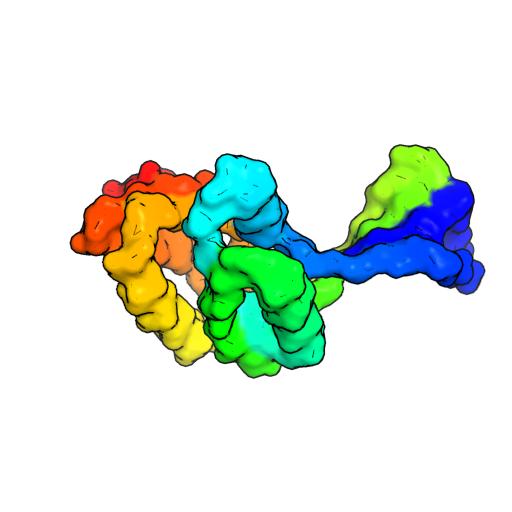L A CA 1
ATOM 1121 C C . VAL A 1 148 ? -13.408 -6.924 6.757 1.00 98.25 148 VAL A C 1
ATOM 1123 O O . VAL A 1 148 ? -13.783 -8.063 6.982 1.00 98.25 148 VAL A O 1
ATOM 1126 N N . VAL A 1 149 ? -12.814 -6.628 5.604 1.00 98.06 149 VAL A N 1
ATOM 1127 C CA . VAL A 1 149 ? -12.414 -7.638 4.618 1.00 98.06 149 VAL A CA 1
ATOM 1128 C C . VAL A 1 149 ? -10.898 -7.615 4.490 1.00 98.06 149 VAL A C 1
ATOM 1130 O O . VAL A 1 149 ? -10.324 -6.637 4.008 1.00 98.06 149 VAL A O 1
ATOM 1133 N N . LEU A 1 150 ? -10.236 -8.693 4.912 1.00 97.81 150 LEU A N 1
ATOM 1134 C CA . LEU A 1 150 ? -8.777 -8.817 4.880 1.00 97.81 150 LEU A CA 1
ATOM 1135 C C . LEU A 1 150 ? -8.309 -9.716 3.719 1.00 97.81 150 LEU A C 1
ATOM 1137 O O . LEU A 1 150 ? -8.591 -10.910 3.708 1.00 97.81 150 LEU A O 1
ATOM 1141 N N . ASP A 1 151 ? -7.521 -9.162 2.791 1.00 97.12 151 ASP A N 1
ATOM 1142 C CA . ASP A 1 151 ? -6.743 -9.903 1.778 1.00 97.12 151 ASP A CA 1
ATOM 1143 C C . ASP A 1 151 ? -5.243 -9.711 2.036 1.00 97.12 151 ASP A C 1
ATOM 1145 O O . ASP A 1 151 ? -4.608 -8.781 1.526 1.00 97.12 151 ASP A O 1
ATOM 1149 N N . CYS A 1 152 ? -4.655 -10.589 2.843 1.00 95.50 152 CYS A N 1
ATOM 1150 C CA . CYS A 1 152 ? -3.215 -10.614 3.069 1.00 95.50 152 CYS A CA 1
ATOM 1151 C C . CYS A 1 152 ? -2.686 -12.053 3.096 1.00 95.50 152 CYS A C 1
ATOM 1153 O O . CYS A 1 152 ? -3.419 -13.016 2.891 1.00 95.50 152 CYS A O 1
ATOM 1155 N N . SER A 1 153 ? -1.380 -12.211 3.291 1.00 93.94 153 SER A N 1
ATOM 1156 C CA . SER A 1 153 ? -0.715 -13.514 3.249 1.00 93.94 153 SER A CA 1
ATOM 1157 C C . SER A 1 153 ? 0.481 -13.554 4.193 1.00 93.94 153 SER A C 1
ATOM 1159 O O . SER A 1 153 ? 1.053 -12.510 4.514 1.00 93.94 153 SER A O 1
ATOM 1161 N N . GLY A 1 154 ? 0.927 -14.759 4.547 1.00 95.12 154 GLY A N 1
ATOM 1162 C CA . GLY A 1 154 ? 2.122 -14.977 5.364 1.00 95.12 154 GLY A CA 1
ATOM 1163 C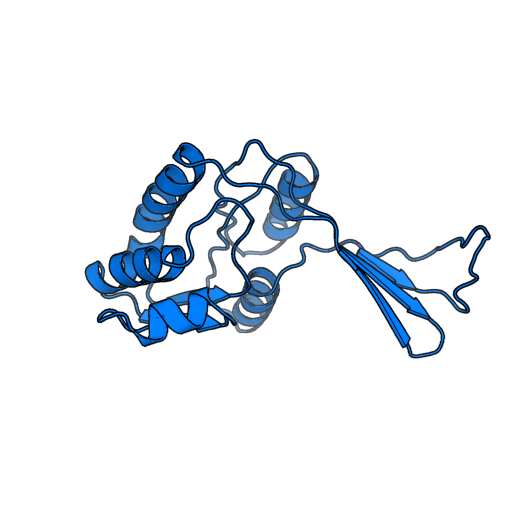 C . GLY A 1 154 ? 1.907 -14.633 6.838 1.00 95.12 154 GLY A C 1
ATOM 1164 O O . GLY A 1 154 ? 0.785 -14.695 7.338 1.00 95.12 154 GLY A O 1
ATOM 1165 N N . ALA A 1 155 ? 2.985 -14.248 7.525 1.00 95.12 155 ALA A N 1
ATOM 1166 C CA . ALA A 1 155 ? 2.977 -14.036 8.973 1.00 95.12 155 ALA A CA 1
ATOM 1167 C C . ALA A 1 155 ? 1.876 -13.076 9.481 1.00 95.12 155 ALA A C 1
ATOM 1169 O O . ALA A 1 155 ? 1.256 -13.409 10.488 1.00 95.12 155 ALA A O 1
ATOM 1170 N N . PRO A 1 156 ? 1.550 -11.949 8.808 1.00 95.50 156 PRO A N 1
ATOM 1171 C CA . PRO A 1 156 ? 0.451 -11.090 9.256 1.00 95.50 156 PRO A CA 1
ATOM 1172 C C . PRO A 1 156 ? -0.915 -11.788 9.240 1.00 95.50 156 PRO A C 1
ATOM 1174 O O . PRO A 1 156 ? -1.709 -11.600 10.158 1.00 95.50 156 PRO A O 1
ATOM 1177 N N . LEU A 1 157 ? -1.179 -12.632 8.233 1.00 96.50 157 LEU A N 1
ATOM 1178 C CA . LEU A 1 157 ? -2.418 -13.412 8.174 1.00 96.50 157 LEU A CA 1
ATOM 1179 C C . LEU A 1 157 ? -2.467 -14.436 9.313 1.00 96.50 157 LEU A C 1
ATOM 1181 O O . LEU A 1 157 ? -3.491 -14.574 9.973 1.00 96.50 157 LEU A O 1
ATOM 1185 N N . GLU A 1 158 ? -1.359 -15.131 9.578 1.00 96.19 158 GLU A N 1
ATOM 1186 C CA . GLU A 1 158 ? -1.282 -16.096 10.681 1.00 96.19 158 GLU A CA 1
ATOM 1187 C C . GLU A 1 158 ? -1.546 -15.456 12.048 1.00 96.19 158 GLU A C 1
ATOM 1189 O O . GLU A 1 158 ? -2.190 -16.081 12.893 1.00 96.19 158 GLU A O 1
ATOM 1194 N N . THR A 1 159 ? -1.069 -14.227 12.270 1.00 95.88 159 THR A N 1
ATOM 1195 C CA . THR A 1 159 ? -1.351 -13.466 13.494 1.00 95.88 159 THR A CA 1
ATOM 1196 C C . THR A 1 159 ? -2.849 -13.193 13.632 1.00 95.88 159 THR A C 1
ATOM 1198 O O . THR A 1 159 ? -3.445 -13.556 14.644 1.00 95.88 159 THR A O 1
ATOM 1201 N N . VAL A 1 160 ? -3.497 -12.678 12.580 1.00 96.56 160 VAL A N 1
ATOM 1202 C CA . VAL A 1 160 ? -4.949 -12.410 12.581 1.00 96.56 160 VAL A CA 1
ATOM 1203 C C . VAL A 1 160 ? -5.769 -13.692 12.786 1.00 96.56 160 VAL A C 1
ATOM 1205 O O . VAL A 1 160 ? -6.757 -13.712 13.524 1.00 96.56 160 VAL A O 1
ATOM 1208 N N . LEU A 1 161 ? -5.352 -14.816 12.198 1.00 95.50 161 LEU A N 1
ATOM 1209 C CA . LEU A 1 161 ? -6.025 -16.104 12.397 1.00 95.50 161 LEU A CA 1
ATOM 1210 C C . LEU A 1 161 ? -5.968 -16.593 13.854 1.00 95.50 161 LEU A C 1
ATOM 1212 O O . LEU A 1 161 ? -6.876 -17.310 14.277 1.00 95.50 161 LEU A O 1
ATOM 1216 N N . LYS A 1 162 ? -4.970 -16.168 14.637 1.00 95.38 162 LYS A N 1
ATOM 1217 C CA . LYS A 1 162 ? -4.836 -16.482 16.071 1.00 95.38 162 LYS A CA 1
ATOM 1218 C C . LYS A 1 162 ? -5.491 -15.442 16.990 1.00 95.38 162 LYS A C 1
ATOM 1220 O O . LYS A 1 162 ? -5.775 -15.775 18.135 1.00 95.38 162 LYS A O 1
ATOM 1225 N N . SER A 1 163 ? -5.749 -14.231 16.495 1.00 92.94 163 SER A N 1
ATOM 1226 C CA . SER A 1 163 ? -6.413 -13.155 17.245 1.00 92.94 163 SER A CA 1
ATOM 1227 C C . SER A 1 163 ? -7.869 -13.489 17.596 1.00 92.94 163 SER A C 1
ATOM 1229 O O . SER A 1 163 ? -8.520 -14.280 16.907 1.00 92.94 163 SER A O 1
ATOM 1231 N N . SER A 1 164 ? -8.404 -12.870 18.649 1.00 90.06 164 SER A N 1
ATOM 1232 C CA . SER A 1 164 ? -9.835 -12.899 18.968 1.00 90.06 164 SER A CA 1
ATOM 1233 C C . SER A 1 164 ? -10.664 -12.001 18.050 1.00 90.06 164 SER A C 1
ATOM 1235 O O . SER A 1 164 ? -11.808 -12.342 17.758 1.00 90.06 164 SER A O 1
ATOM 1237 N N . ALA A 1 165 ? -10.096 -10.886 17.584 1.00 87.25 165 ALA A N 1
ATOM 1238 C CA . ALA A 1 165 ? -10.757 -9.991 16.646 1.00 87.25 165 ALA A CA 1
ATOM 1239 C C . ALA A 1 165 ? -10.659 -10.583 15.240 1.00 87.25 165 ALA A C 1
ATOM 1241 O O . ALA A 1 165 ? -9.564 -10.846 14.733 1.00 87.25 165 ALA A O 1
ATOM 1242 N N . LYS A 1 166 ? -11.813 -10.851 14.629 1.00 89.50 166 LYS A N 1
ATOM 1243 C CA . LYS A 1 166 ? -11.893 -11.419 13.284 1.00 89.50 166 LYS A CA 1
ATOM 1244 C C . LYS A 1 166 ? -12.349 -10.351 12.298 1.00 89.50 166 LYS A C 1
ATOM 1246 O O . LYS A 1 166 ? -13.195 -9.546 12.680 1.00 89.50 166 LYS A O 1
ATOM 1251 N N . PRO A 1 167 ? -11.768 -10.332 11.084 1.00 85.12 167 PRO A N 1
ATOM 1252 C CA . PRO A 1 167 ? -12.297 -9.512 10.011 1.00 85.12 167 PRO A CA 1
ATOM 1253 C C . PRO A 1 167 ? -13.721 -9.955 9.657 1.00 85.12 167 PRO A C 1
ATOM 1255 O O . PRO A 1 167 ? -13.943 -11.190 9.588 1.00 85.12 167 PRO A O 1
#

InterPro domains:
  IPR002173 Carbohydrate/purine kinase, PfkB, conserved site [PS00583] (24-48)
  IPR011611 Carbohydrate kinase PfkB [PF00294] (11-159)
  IPR017583 Tagatose/fructose phosphokinase [PTHR46566] (3-164)
  IPR029056 Ribokinase-like [G3DSA:3.40.1190.20] (1-167)
  IPR029056 Ribokinase-like [SSF53613] (4-158)